Protein AF-A0A535EP68-F1 (afdb_monomer_lite)

Sequence (65 aa):
MTLLKVSESGQVYDVELPNLKVTRDQGGGYFVHGRGHFEFFAELDAAERKRRQLELEGGFGGRFP

Structure (mmCIF, N/CA/C/O backbone):
data_AF-A0A535EP68-F1
#
_entry.id   AF-A0A535EP68-F1
#
loop_
_atom_site.group_PDB
_atom_site.id
_atom_site.type_symbol
_atom_site.label_atom_id
_atom_site.label_alt_id
_atom_site.label_comp_id
_atom_site.label_asym_id
_atom_site.label_entity_id
_atom_site.label_seq_id
_atom_site.pdbx_PDB_ins_code
_atom_site.Cartn_x
_atom_site.Cartn_y
_atom_site.Cartn_z
_atom_site.occupancy
_atom_site.B_iso_or_equiv
_atom_site.auth_seq_id
_atom_site.auth_comp_id
_atom_site.auth_asym_id
_atom_site.auth_atom_id
_atom_site.pdbx_PDB_model_num
ATOM 1 N N . MET A 1 1 ? -7.430 -8.602 -16.650 1.00 54.44 1 MET A N 1
ATOM 2 C CA . MET A 1 1 ? -8.531 -8.608 -15.667 1.00 54.44 1 MET A CA 1
ATOM 3 C C . MET A 1 1 ? -7.934 -8.023 -14.412 1.00 54.44 1 MET A C 1
ATOM 5 O O . MET A 1 1 ? -6.999 -8.641 -13.936 1.00 54.44 1 MET A O 1
ATOM 9 N N . THR A 1 2 ? -8.411 -6.871 -13.934 1.00 67.44 2 THR A N 1
ATOM 10 C CA . THR A 1 2 ? -7.803 -6.175 -12.789 1.00 67.44 2 THR A CA 1
ATOM 11 C C . THR A 1 2 ? -7.764 -7.081 -11.561 1.00 67.44 2 THR A C 1
ATOM 13 O O . THR A 1 2 ? -8.820 -7.456 -11.046 1.00 67.44 2 THR A O 1
ATOM 16 N N . LEU A 1 3 ? -6.568 -7.461 -11.104 1.00 76.62 3 LEU A N 1
ATOM 17 C CA . LEU A 1 3 ? -6.426 -8.226 -9.867 1.00 76.62 3 LEU A CA 1
ATOM 18 C C . LEU A 1 3 ? -6.624 -7.278 -8.680 1.00 76.62 3 LEU A C 1
ATOM 20 O O . LEU A 1 3 ? -5.782 -6.432 -8.377 1.00 76.62 3 LEU A O 1
ATOM 24 N N . LEU A 1 4 ? -7.761 -7.427 -8.008 1.00 86.44 4 LEU A N 1
ATOM 25 C CA . LEU A 1 4 ? -8.098 -6.670 -6.810 1.00 86.44 4 LEU A CA 1
ATOM 26 C C . LEU A 1 4 ? -7.874 -7.543 -5.574 1.00 86.44 4 LEU A C 1
ATOM 28 O O . LEU A 1 4 ? -8.261 -8.714 -5.545 1.00 86.44 4 LEU A O 1
ATOM 32 N N . LYS A 1 5 ? -7.253 -6.971 -4.544 1.00 86.62 5 LYS A N 1
ATOM 33 C CA . LYS A 1 5 ? -7.125 -7.582 -3.217 1.00 86.62 5 LYS A CA 1
ATOM 34 C C . LYS A 1 5 ? -7.939 -6.790 -2.210 1.00 86.62 5 LYS A C 1
ATOM 36 O O . LYS A 1 5 ? -8.018 -5.571 -2.299 1.00 86.62 5 LYS A O 1
ATOM 41 N N . VAL A 1 6 ? -8.546 -7.495 -1.264 1.00 87.50 6 VAL A N 1
ATOM 42 C CA . VAL A 1 6 ? -9.345 -6.897 -0.193 1.00 87.50 6 VAL A CA 1
ATOM 43 C C . VAL A 1 6 ? -8.590 -7.105 1.115 1.00 87.50 6 VAL A C 1
ATOM 45 O O . VAL A 1 6 ? -8.129 -8.218 1.372 1.00 87.50 6 VAL A O 1
ATOM 48 N N . SER A 1 7 ? -8.409 -6.045 1.900 1.00 88.38 7 SER A N 1
ATOM 49 C CA . SER A 1 7 ? -7.852 -6.145 3.251 1.00 88.38 7 SER A CA 1
ATOM 50 C C . SER A 1 7 ? -8.893 -6.649 4.250 1.00 88.38 7 SER A C 1
ATOM 52 O O . SER A 1 7 ? -10.086 -6.726 3.953 1.00 88.38 7 SER A O 1
ATOM 54 N N . GLU A 1 8 ? -8.457 -6.964 5.470 1.00 83.75 8 GLU A N 1
ATOM 55 C CA . GLU A 1 8 ? -9.355 -7.399 6.549 1.00 83.75 8 GLU A CA 1
ATOM 56 C C . GLU A 1 8 ? -10.374 -6.322 6.955 1.00 83.75 8 GLU A C 1
ATOM 58 O O . GLU A 1 8 ? -11.457 -6.653 7.431 1.00 83.75 8 GLU A O 1
ATOM 63 N N . SER A 1 9 ? -10.074 -5.041 6.714 1.00 82.62 9 SER A N 1
ATOM 64 C CA . SER A 1 9 ? -11.015 -3.936 6.938 1.00 82.62 9 SER A CA 1
ATOM 65 C C . SER A 1 9 ? -12.046 -3.769 5.814 1.00 82.62 9 SER A C 1
ATOM 67 O O . SER A 1 9 ? -12.951 -2.944 5.926 1.00 82.62 9 SER A O 1
ATOM 69 N N . GLY A 1 10 ? -11.933 -4.545 4.730 1.00 86.88 10 GLY A N 1
ATOM 70 C CA . GLY A 1 10 ? -12.806 -4.454 3.560 1.00 86.88 10 GLY A CA 1
ATOM 71 C C . GLY A 1 10 ? -12.356 -3.427 2.517 1.00 86.88 10 GLY A C 1
ATOM 72 O O . GLY A 1 10 ? -13.063 -3.216 1.529 1.00 86.88 10 GLY A O 1
ATOM 73 N N . GLN A 1 11 ? -11.192 -2.793 2.691 1.00 89.50 11 GLN A N 1
ATOM 74 C CA . GLN A 1 11 ? -10.643 -1.866 1.704 1.00 89.50 11 GLN A CA 1
ATOM 75 C C . GLN A 1 11 ? -10.080 -2.625 0.494 1.00 89.50 11 GLN A C 1
ATOM 77 O O . GLN A 1 11 ? -9.425 -3.657 0.629 1.00 89.50 11 GLN A O 1
ATOM 82 N N . VAL A 1 12 ? -10.344 -2.109 -0.710 1.00 88.69 12 VAL A N 1
ATOM 83 C CA . VAL A 1 12 ? -9.937 -2.737 -1.974 1.00 88.69 12 VAL A CA 1
ATOM 84 C C . VAL A 1 12 ? -8.685 -2.064 -2.530 1.00 88.69 12 VAL A C 1
ATOM 86 O O . VAL A 1 12 ? -8.617 -0.839 -2.633 1.00 88.69 12 VAL A O 1
ATOM 89 N N . TYR A 1 13 ? -7.718 -2.882 -2.934 1.00 88.62 13 TYR A N 1
ATOM 90 C CA . TYR A 1 13 ? -6.429 -2.475 -3.473 1.00 88.62 13 TYR A CA 1
ATOM 91 C C . TYR A 1 13 ? -6.216 -3.074 -4.855 1.00 88.62 13 TYR A C 1
ATOM 93 O O . TYR A 1 13 ? -6.361 -4.280 -5.061 1.00 88.62 13 TYR A O 1
ATOM 101 N N . ASP A 1 14 ? -5.824 -2.220 -5.794 1.00 87.56 14 ASP A N 1
ATOM 102 C CA . ASP A 1 14 ? -5.376 -2.646 -7.113 1.00 87.56 14 ASP A CA 1
ATOM 103 C C . ASP A 1 14 ? -3.912 -3.084 -7.031 1.00 87.56 14 ASP A C 1
ATOM 105 O O . ASP A 1 14 ? -3.032 -2.278 -6.710 1.00 87.56 14 ASP A O 1
ATOM 109 N N . VAL A 1 15 ? -3.650 -4.368 -7.278 1.00 87.44 15 VAL A N 1
ATOM 110 C CA . VAL A 1 15 ? -2.283 -4.904 -7.260 1.00 87.44 15 VAL A CA 1
ATOM 111 C C . VAL A 1 15 ? -1.656 -4.946 -8.649 1.00 87.44 15 VAL A C 1
ATOM 113 O O . VAL A 1 15 ? -0.461 -5.196 -8.757 1.00 87.44 15 VAL A O 1
ATOM 116 N N . GLU A 1 16 ? -2.412 -4.658 -9.708 1.00 86.38 16 GLU A N 1
ATOM 117 C CA . GLU A 1 16 ? -1.897 -4.572 -11.080 1.00 86.38 16 GLU A CA 1
ATOM 118 C C . GLU A 1 16 ? -1.415 -3.165 -11.445 1.00 86.38 16 GLU A C 1
ATOM 1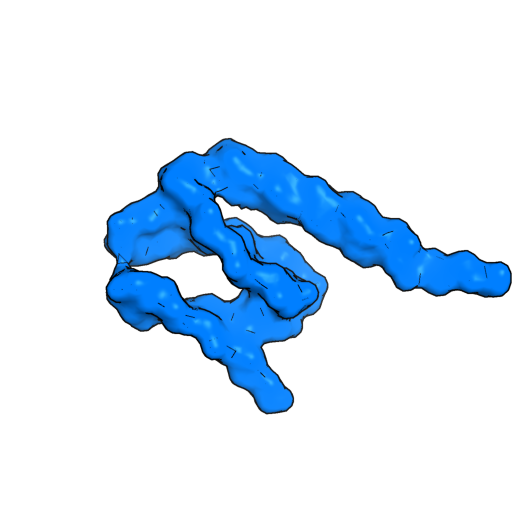20 O O . GLU A 1 16 ? -1.014 -2.917 -12.583 1.00 86.38 16 GLU A O 1
ATOM 125 N N . LEU A 1 17 ? -1.396 -2.241 -10.480 1.00 86.06 17 LEU A N 1
ATOM 126 C CA . LEU A 1 17 ? -0.836 -0.912 -10.691 1.00 86.06 17 LEU A CA 1
ATOM 127 C C . LEU A 1 17 ? 0.592 -1.005 -11.257 1.00 86.06 17 LEU A C 1
ATOM 129 O O . LEU A 1 17 ? 1.410 -1.768 -10.733 1.00 86.06 17 LEU A O 1
ATOM 133 N N . PRO A 1 18 ? 0.937 -0.190 -12.271 1.00 85.62 18 PRO A N 1
ATOM 134 C CA . PRO A 1 18 ? 2.276 -0.202 -12.861 1.00 85.62 18 PRO A CA 1
ATOM 135 C C . PRO A 1 18 ? 3.352 0.264 -11.871 1.00 85.62 18 PRO A C 1
ATOM 137 O O . PRO A 1 18 ? 4.513 -0.122 -11.983 1.00 85.62 18 PRO A O 1
ATOM 140 N N . ASN A 1 19 ? 2.954 1.062 -10.879 1.00 87.12 19 ASN A N 1
ATOM 141 C CA . ASN A 1 19 ? 3.818 1.586 -9.832 1.00 87.12 19 ASN A CA 1
ATOM 142 C C . ASN A 1 19 ? 3.411 1.001 -8.482 1.00 87.12 19 ASN A C 1
ATOM 144 O O . ASN A 1 19 ? 2.222 0.809 -8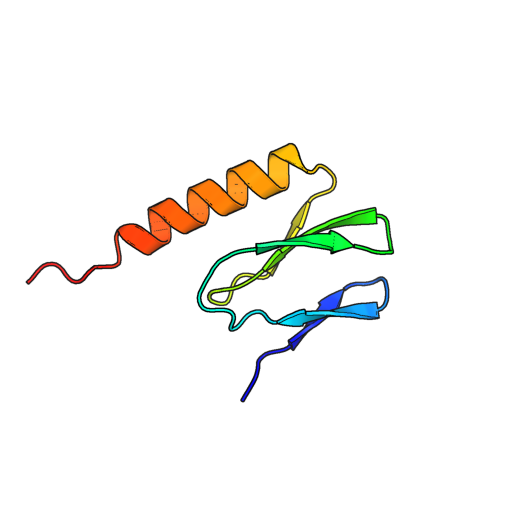.217 1.00 87.12 19 ASN A O 1
ATOM 148 N N . LEU A 1 20 ? 4.397 0.782 -7.616 1.00 90.94 20 LEU A N 1
ATOM 149 C CA . LEU A 1 20 ? 4.147 0.419 -6.227 1.00 90.94 20 LEU A CA 1
ATOM 150 C C . LEU A 1 20 ? 3.628 1.640 -5.467 1.00 90.94 20 LEU A C 1
ATOM 15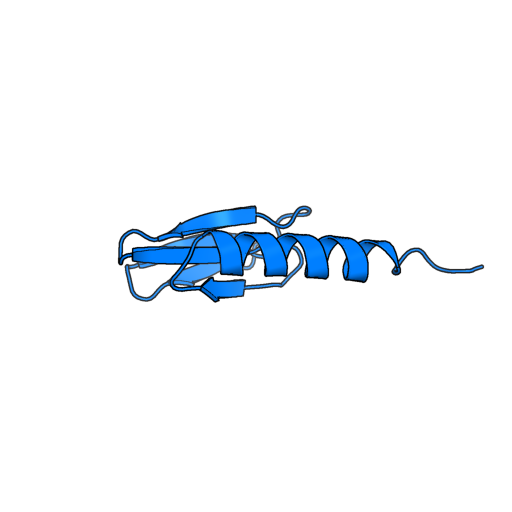2 O O . LEU A 1 20 ? 4.161 2.742 -5.595 1.00 90.94 20 LEU A O 1
ATOM 156 N N . LYS A 1 21 ? 2.596 1.443 -4.656 1.00 92.56 21 LYS A N 1
ATOM 157 C CA . LYS A 1 21 ? 2.019 2.473 -3.794 1.00 92.56 21 LYS A CA 1
ATOM 158 C C . LYS A 1 21 ? 1.939 1.981 -2.363 1.00 92.56 21 LYS A C 1
ATOM 160 O O . LYS A 1 21 ? 1.720 0.799 -2.120 1.00 92.56 21 LYS A O 1
ATOM 165 N N . VAL A 1 22 ? 2.092 2.920 -1.435 1.00 94.75 22 VAL A N 1
ATOM 166 C CA . VAL A 1 22 ? 1.778 2.721 -0.022 1.00 94.75 22 VAL A CA 1
ATOM 167 C C . VAL A 1 22 ? 0.466 3.428 0.259 1.00 94.75 22 VAL A C 1
ATOM 169 O O . VAL A 1 22 ? 0.342 4.627 0.012 1.00 94.75 22 VAL A O 1
ATOM 172 N N . THR A 1 23 ? -0.503 2.693 0.785 1.00 93.62 23 THR A N 1
ATOM 173 C CA . THR A 1 23 ? -1.824 3.225 1.110 1.00 93.62 23 THR A CA 1
ATOM 174 C C . THR A 1 23 ? -2.173 2.853 2.543 1.00 93.62 23 THR A C 1
ATOM 176 O O . THR A 1 23 ? -2.031 1.698 2.938 1.00 93.62 23 THR A O 1
ATOM 179 N N . ARG A 1 24 ? -2.637 3.826 3.331 1.00 93.06 24 ARG A N 1
ATOM 180 C CA . ARG A 1 24 ? -3.114 3.586 4.699 1.00 93.06 24 ARG A CA 1
ATOM 181 C C . ARG A 1 24 ? -4.424 2.795 4.673 1.00 93.06 24 ARG A C 1
ATOM 183 O O . ARG A 1 24 ? -5.315 3.132 3.893 1.00 93.06 24 ARG A O 1
ATOM 190 N N . ASP A 1 25 ? -4.524 1.773 5.515 1.00 93.19 25 ASP A N 1
ATOM 191 C CA . ASP A 1 25 ? -5.735 0.958 5.659 1.00 93.19 25 ASP A CA 1
ATOM 192 C C . ASP A 1 25 ? -6.710 1.564 6.677 1.00 93.19 25 ASP A C 1
ATOM 194 O O . ASP A 1 25 ? -6.290 2.192 7.657 1.00 93.19 25 ASP A O 1
ATOM 198 N N . GLN A 1 26 ? -8.012 1.358 6.467 1.00 87.56 26 GLN A N 1
ATOM 199 C CA . GLN A 1 26 ? -9.059 1.806 7.395 1.00 87.56 26 GLN A CA 1
ATOM 200 C C . GLN A 1 26 ? -9.022 1.086 8.753 1.00 87.56 26 GLN A C 1
ATOM 202 O O . GLN A 1 26 ? -9.370 1.689 9.766 1.00 87.56 26 GLN A O 1
ATOM 207 N N . GLY A 1 27 ? -8.557 -0.164 8.795 1.00 85.81 27 GLY A N 1
ATOM 208 C CA . GLY A 1 27 ? -8.314 -0.941 10.014 1.00 85.81 27 GLY A CA 1
ATOM 209 C C . GLY A 1 27 ? -7.013 -0.573 10.735 1.00 85.81 27 GLY A C 1
ATOM 210 O O . GLY A 1 27 ? -6.743 -1.092 11.816 1.00 85.81 27 GLY A O 1
ATOM 211 N N . GLY A 1 28 ? -6.225 0.349 10.174 1.00 89.38 28 GLY A N 1
ATOM 212 C CA . GLY A 1 28 ? -4.915 0.739 10.685 1.00 89.38 28 GLY A CA 1
ATOM 213 C C . GLY A 1 28 ? -3.763 0.041 9.963 1.00 89.38 28 GLY A C 1
ATOM 214 O O . GLY A 1 28 ? -3.932 -0.986 9.318 1.00 89.38 28 GLY A O 1
ATOM 215 N N . GLY A 1 29 ? -2.570 0.628 10.052 1.00 93.12 29 GLY A N 1
ATOM 216 C CA . GLY A 1 29 ? -1.412 0.199 9.266 1.00 93.12 29 GLY A CA 1
ATOM 217 C C . GLY A 1 29 ? -1.463 0.659 7.804 1.00 93.12 29 GLY A C 1
ATOM 218 O O . GLY A 1 29 ? -2.195 1.584 7.436 1.00 93.12 29 GLY A O 1
ATOM 219 N N . TYR A 1 30 ? -0.619 0.046 6.981 1.00 95.12 30 TYR A N 1
ATOM 220 C CA . TYR A 1 30 ? -0.289 0.477 5.627 1.00 95.12 30 TYR A CA 1
ATOM 221 C C . TYR A 1 30 ? -0.081 -0.733 4.718 1.00 95.12 30 TYR A C 1
ATOM 223 O O . TYR A 1 30 ? 0.634 -1.664 5.073 1.00 95.12 30 TYR A O 1
ATOM 231 N N . PHE A 1 31 ? -0.653 -0.696 3.519 1.00 94.25 31 PHE A N 1
ATOM 232 C CA . PHE A 1 31 ? -0.423 -1.702 2.487 1.00 94.25 31 PHE A CA 1
ATOM 233 C C . PHE A 1 31 ? 0.509 -1.172 1.407 1.00 94.25 31 PHE A C 1
ATOM 235 O O . PHE A 1 31 ? 0.275 -0.096 0.855 1.00 94.25 31 PHE A O 1
ATOM 242 N N . VAL A 1 32 ? 1.524 -1.964 1.068 1.00 94.56 32 VAL A N 1
ATOM 243 C CA . VAL A 1 32 ? 2.301 -1.824 -0.165 1.00 94.56 32 VAL A CA 1
ATOM 244 C C . VAL A 1 32 ? 1.608 -2.658 -1.233 1.00 94.56 32 VAL A C 1
ATOM 246 O O . VAL A 1 32 ? 1.483 -3.873 -1.079 1.00 94.56 32 VAL A O 1
ATOM 249 N N . HIS A 1 33 ? 1.155 -2.027 -2.312 1.00 93.06 33 HIS A N 1
ATOM 250 C CA . HIS A 1 33 ? 0.460 -2.717 -3.393 1.00 93.06 33 HIS A CA 1
ATOM 251 C C . HIS A 1 33 ? 0.862 -2.198 -4.777 1.00 93.06 33 HIS A C 1
ATOM 253 O O . HIS A 1 33 ? 1.257 -1.041 -4.927 1.00 93.06 33 HIS A O 1
ATOM 259 N N . GLY A 1 34 ? 0.761 -3.058 -5.788 1.00 90.88 34 GLY A N 1
ATOM 260 C CA . GLY A 1 34 ? 1.125 -2.755 -7.176 1.00 90.88 34 GLY A CA 1
ATOM 261 C C . GLY A 1 34 ? 2.208 -3.693 -7.704 1.00 90.88 34 GLY A C 1
ATOM 262 O O . GLY A 1 34 ? 2.912 -4.338 -6.932 1.00 90.88 34 GLY A O 1
ATOM 263 N N . ARG A 1 35 ? 2.346 -3.793 -9.029 1.00 88.44 35 ARG A N 1
ATOM 264 C CA . ARG A 1 35 ? 3.281 -4.713 -9.709 1.00 88.44 35 ARG A CA 1
ATOM 265 C C . ARG A 1 35 ? 3.135 -6.184 -9.280 1.00 88.44 35 ARG A C 1
ATOM 267 O O . ARG A 1 35 ? 4.108 -6.928 -9.275 1.00 88.44 35 ARG A O 1
ATOM 274 N N . GLY A 1 36 ? 1.933 -6.596 -8.889 1.00 87.00 36 GLY A N 1
ATOM 275 C CA . GLY A 1 36 ? 1.643 -7.920 -8.337 1.00 87.00 36 GLY A CA 1
ATOM 276 C C . GLY A 1 36 ? 1.969 -8.082 -6.847 1.00 87.00 36 GLY A C 1
ATOM 277 O O . GLY A 1 36 ? 1.678 -9.135 -6.286 1.00 87.00 36 GLY A O 1
ATOM 278 N N . HIS A 1 37 ? 2.523 -7.061 -6.187 1.00 88.75 37 HIS A N 1
ATOM 279 C CA . HIS A 1 37 ? 2.770 -7.069 -4.747 1.00 88.75 37 HIS A CA 1
ATOM 280 C C . HIS A 1 37 ? 1.531 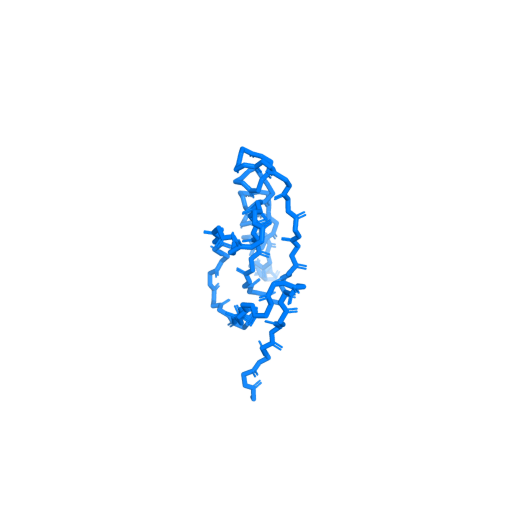-6.634 -3.965 1.00 88.75 37 HIS A C 1
ATOM 282 O O . HIS A 1 37 ? 0.759 -5.779 -4.409 1.00 88.75 37 HIS A O 1
ATOM 288 N N . PHE A 1 38 ? 1.366 -7.233 -2.786 1.00 92.56 38 PHE A N 1
ATOM 289 C CA . PHE A 1 38 ? 0.345 -6.888 -1.804 1.00 92.56 38 PHE A CA 1
ATOM 290 C C . PHE A 1 38 ? 0.811 -7.328 -0.414 1.00 92.56 38 PHE A C 1
ATOM 292 O O . PHE A 1 38 ? 0.716 -8.504 -0.069 1.00 92.56 38 PHE A O 1
ATOM 299 N N . GLU A 1 39 ? 1.35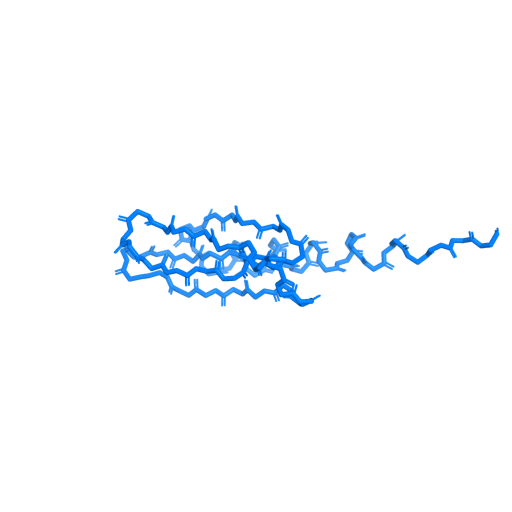1 -6.395 0.364 1.00 92.94 39 GLU A N 1
ATOM 300 C CA . GLU A 1 39 ? 1.939 -6.666 1.680 1.00 92.94 39 GLU A CA 1
ATOM 301 C C . GLU A 1 39 ? 1.472 -5.636 2.714 1.00 92.94 39 GLU A C 1
ATOM 303 O O . GLU A 1 39 ? 1.400 -4.444 2.418 1.00 92.94 39 GLU A O 1
ATOM 308 N N . PHE A 1 40 ? 1.172 -6.099 3.929 1.00 93.94 40 PHE A N 1
ATOM 309 C CA . PHE A 1 40 ? 0.744 -5.269 5.056 1.00 93.94 40 PHE A CA 1
ATOM 310 C C . PHE A 1 40 ? 1.912 -4.901 5.976 1.00 93.94 40 PHE A C 1
ATOM 312 O O . PHE A 1 40 ? 2.763 -5.735 6.281 1.00 93.94 40 PHE A O 1
ATOM 319 N N . PHE A 1 41 ? 1.886 -3.676 6.496 1.00 95.00 41 PHE A N 1
ATOM 320 C CA . PHE A 1 41 ? 2.835 -3.149 7.467 1.00 95.00 41 PHE A CA 1
ATOM 321 C C . PHE A 1 41 ? 2.106 -2.358 8.553 1.00 95.00 41 PHE A C 1
ATOM 323 O O . PHE A 1 41 ? 1.260 -1.515 8.264 1.00 95.00 41 PHE A O 1
ATOM 330 N N . ALA A 1 42 ? 2.482 -2.564 9.815 1.00 93.00 42 ALA A N 1
ATOM 331 C CA . ALA A 1 42 ? 1.923 -1.792 10.926 1.00 93.00 42 ALA A CA 1
ATOM 332 C C . ALA A 1 42 ? 2.372 -0.315 10.906 1.00 93.00 42 ALA A C 1
ATOM 334 O O . ALA A 1 42 ? 1.614 0.573 11.293 1.00 93.00 42 ALA A O 1
ATOM 335 N N . GLU A 1 43 ? 3.586 -0.042 10.420 1.00 95.44 43 GLU A N 1
ATOM 336 C CA . GLU A 1 43 ? 4.205 1.287 10.420 1.00 95.44 43 GLU A CA 1
ATOM 337 C C . GLU A 1 43 ? 4.468 1.805 9.002 1.00 95.44 43 GLU A C 1
ATOM 339 O O . GLU A 1 43 ? 4.880 1.050 8.117 1.00 95.44 43 GLU A O 1
ATOM 344 N N . LEU A 1 44 ? 4.301 3.119 8.807 1.00 92.88 44 LEU A N 1
ATOM 345 C CA . LEU A 1 44 ? 4.527 3.778 7.515 1.00 92.88 44 LEU A CA 1
ATOM 346 C C . LEU A 1 44 ? 5.976 3.622 7.051 1.00 92.88 44 LEU A C 1
ATOM 348 O O . LEU A 1 44 ? 6.221 3.325 5.888 1.00 92.88 44 LEU A O 1
ATOM 352 N N . ASP A 1 45 ? 6.931 3.794 7.965 1.00 94.94 45 ASP A N 1
ATOM 353 C CA . ASP A 1 45 ? 8.353 3.745 7.627 1.00 94.94 45 ASP A CA 1
ATOM 354 C C . ASP A 1 45 ? 8.756 2.356 7.108 1.00 94.94 45 ASP A C 1
ATOM 356 O O . ASP A 1 45 ? 9.467 2.229 6.113 1.00 94.94 45 ASP A O 1
ATOM 360 N N . ALA A 1 46 ? 8.214 1.291 7.710 1.00 94.44 46 ALA A N 1
ATOM 361 C CA . ALA A 1 46 ? 8.419 -0.073 7.232 1.00 94.44 46 ALA A CA 1
ATOM 362 C C . ALA A 1 46 ? 7.837 -0.289 5.823 1.00 94.44 46 ALA A C 1
ATOM 364 O O . ALA A 1 46 ? 8.518 -0.864 4.969 1.00 94.44 46 ALA A O 1
ATOM 365 N N . ALA A 1 47 ? 6.629 0.224 5.564 1.00 94.44 47 ALA A N 1
ATOM 366 C CA . ALA A 1 47 ? 5.988 0.147 4.252 1.00 94.44 47 ALA A CA 1
ATOM 367 C C . ALA A 1 47 ? 6.784 0.901 3.173 1.00 94.44 47 ALA A C 1
ATOM 369 O O . ALA A 1 47 ? 7.023 0.374 2.088 1.00 94.44 47 ALA A O 1
ATOM 370 N N . GLU A 1 48 ? 7.246 2.114 3.476 1.00 94.06 48 GLU A N 1
ATOM 371 C CA . GLU A 1 48 ? 8.040 2.943 2.562 1.00 94.06 48 GLU A CA 1
ATOM 372 C C . GLU A 1 48 ? 9.393 2.302 2.233 1.00 94.06 48 GLU A C 1
ATOM 374 O O . GLU A 1 48 ? 9.793 2.260 1.065 1.00 94.06 48 GLU A O 1
ATOM 379 N N . ARG A 1 49 ? 10.085 1.740 3.236 1.00 94.50 49 ARG A N 1
ATOM 380 C CA . ARG A 1 49 ? 11.337 0.998 3.015 1.00 94.50 49 ARG A CA 1
ATOM 381 C C . ARG A 1 49 ? 11.117 -0.196 2.091 1.00 94.50 49 ARG A C 1
ATOM 383 O O . ARG A 1 49 ? 11.898 -0.379 1.156 1.00 94.50 49 ARG A O 1
ATOM 390 N N . LYS A 1 50 ? 10.044 -0.970 2.303 1.00 92.06 50 LYS A N 1
ATOM 391 C CA . LYS A 1 50 ? 9.707 -2.100 1.429 1.00 92.06 50 LYS A CA 1
ATOM 392 C C . LYS A 1 50 ? 9.347 -1.637 0.020 1.00 92.06 50 LYS A C 1
ATOM 394 O O . LYS A 1 50 ? 9.860 -2.216 -0.934 1.00 92.06 50 LYS A O 1
ATOM 399 N N . ARG A 1 51 ? 8.537 -0.578 -0.131 1.00 92.94 51 ARG A N 1
ATOM 400 C CA . ARG A 1 51 ? 8.220 0.010 -1.444 1.00 92.94 51 ARG A CA 1
ATOM 401 C C . ARG A 1 51 ? 9.504 0.333 -2.198 1.00 92.94 51 ARG A C 1
ATOM 403 O O . ARG A 1 51 ? 9.685 -0.137 -3.313 1.00 92.94 51 ARG A O 1
ATOM 410 N N . ARG A 1 52 ? 10.422 1.064 -1.559 1.00 90.88 52 ARG A N 1
ATOM 411 C CA . ARG A 1 52 ? 11.694 1.468 -2.166 1.00 90.88 52 ARG A CA 1
ATOM 412 C C . ARG A 1 52 ? 12.569 0.271 -2.536 1.00 90.88 52 ARG A C 1
ATOM 414 O O . ARG A 1 52 ? 13.187 0.288 -3.595 1.00 90.88 52 ARG A O 1
ATOM 421 N N . GLN A 1 53 ? 12.619 -0.759 -1.692 1.00 90.06 53 GLN A N 1
ATOM 422 C CA . GLN A 1 53 ? 13.328 -2.002 -2.003 1.00 90.06 53 GLN A CA 1
ATOM 423 C C . GLN A 1 53 ? 12.754 -2.664 -3.264 1.00 90.06 53 GLN A C 1
ATOM 425 O O . GLN A 1 53 ? 13.500 -2.939 -4.199 1.00 90.06 53 GLN A O 1
ATOM 430 N N . LEU A 1 54 ? 11.434 -2.845 -3.318 1.00 87.88 54 LEU A N 1
ATOM 431 C CA . LEU A 1 54 ? 10.741 -3.468 -4.448 1.00 87.88 54 LEU A CA 1
ATOM 432 C C . LEU A 1 54 ? 10.853 -2.632 -5.737 1.00 87.88 54 LEU A C 1
ATOM 434 O O . LEU A 1 54 ? 10.945 -3.177 -6.838 1.00 87.88 54 LEU A O 1
ATOM 438 N N . GLU A 1 55 ? 10.876 -1.302 -5.623 1.00 86.62 55 GLU A N 1
ATOM 439 C CA . GLU A 1 55 ? 11.137 -0.400 -6.749 1.00 86.62 55 GLU A CA 1
ATOM 440 C C . GLU A 1 55 ? 12.548 -0.599 -7.320 1.00 86.62 55 GLU A C 1
ATOM 442 O O . GLU A 1 55 ? 12.703 -0.646 -8.542 1.00 86.62 55 GLU A O 1
ATOM 447 N N . LEU A 1 56 ? 13.558 -0.779 -6.460 1.00 84.88 56 LEU A N 1
ATOM 448 C CA . LEU A 1 56 ? 14.936 -1.068 -6.873 1.00 84.88 56 LEU A CA 1
ATOM 449 C C . LEU A 1 56 ? 15.066 -2.465 -7.501 1.00 84.88 56 LEU A C 1
ATOM 451 O O . LEU A 1 56 ? 15.659 -2.597 -8.570 1.00 84.88 56 LEU A O 1
ATOM 455 N N . GLU A 1 57 ? 14.475 -3.494 -6.888 1.00 78.50 57 GLU A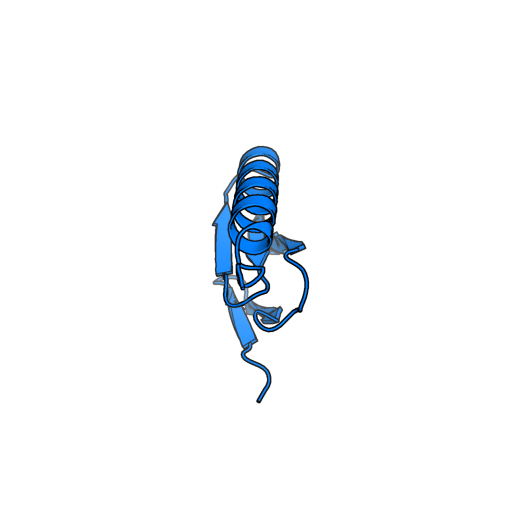 N 1
ATOM 456 C CA . GLU A 1 57 ? 14.474 -4.874 -7.405 1.00 78.50 57 GLU A CA 1
ATOM 457 C C . GLU A 1 57 ? 13.790 -4.952 -8.775 1.00 78.50 57 GLU A C 1
ATOM 459 O O . GLU A 1 57 ? 14.293 -5.564 -9.717 1.00 78.50 57 GLU A O 1
ATOM 464 N N . GLY A 1 58 ? 12.671 -4.247 -8.924 1.00 65.94 58 GLY A N 1
ATOM 465 C CA . GLY A 1 58 ? 11.937 -4.176 -10.173 1.00 65.94 58 GLY A CA 1
ATOM 466 C C . GLY A 1 58 ? 12.556 -3.261 -11.239 1.00 65.94 58 GLY A C 1
ATOM 467 O O . GLY A 1 58 ? 12.086 -3.299 -12.376 1.00 65.94 58 GLY A O 1
ATOM 468 N N . GLY A 1 59 ? 13.558 -2.445 -10.896 1.00 55.75 59 GLY A N 1
ATOM 469 C CA . GLY A 1 59 ? 14.370 -1.661 -11.836 1.00 55.75 59 GLY A CA 1
ATOM 470 C C . GLY A 1 59 ? 15.506 -2.473 -12.474 1.00 55.75 59 GLY A C 1
ATOM 471 O O . GLY A 1 59 ? 15.933 -2.165 -13.583 1.00 55.75 59 GLY A O 1
ATOM 472 N N . PHE A 1 60 ? 15.931 -3.565 -11.830 1.00 49.09 60 PHE A N 1
ATOM 473 C CA . PHE A 1 60 ? 16.933 -4.508 -12.349 1.00 49.09 60 PHE A CA 1
ATOM 474 C C . PHE A 1 60 ? 16.358 -5.579 -13.298 1.00 49.09 60 PHE A C 1
ATOM 476 O O . PHE A 1 60 ? 17.099 -6.415 -13.807 1.00 49.09 60 PHE A O 1
ATOM 483 N N . GLY A 1 61 ? 15.051 -5.540 -13.585 1.00 46.34 61 GLY A N 1
ATOM 484 C CA . GLY A 1 61 ? 14.388 -6.394 -14.582 1.00 46.34 61 GLY A CA 1
ATOM 485 C C . GLY A 1 61 ? 14.470 -5.876 -16.024 1.00 46.34 61 GLY A C 1
ATOM 486 O O . GLY A 1 61 ? 13.871 -6.465 -16.926 1.00 46.34 61 GLY A O 1
ATOM 487 N N . GLY A 1 62 ? 15.188 -4.772 -16.260 1.00 43.47 62 GLY A N 1
ATOM 488 C CA . GLY A 1 62 ? 15.566 -4.335 -17.598 1.00 43.47 62 GLY A CA 1
ATOM 489 C C . GLY A 1 62 ? 16.512 -5.355 -18.220 1.00 43.47 62 GLY A C 1
ATOM 490 O O . GLY A 1 62 ? 17.712 -5.300 -17.985 1.00 43.47 62 GLY A O 1
ATOM 491 N N . ARG A 1 63 ? 15.933 -6.300 -18.966 1.00 44.81 63 ARG A N 1
ATOM 492 C CA . ARG A 1 63 ? 16.555 -7.177 -19.965 1.00 44.81 63 ARG A CA 1
ATOM 493 C C . ARG A 1 63 ? 17.957 -6.696 -20.365 1.00 44.81 63 ARG A C 1
ATOM 495 O O . ARG A 1 63 ? 18.083 -5.790 -21.186 1.00 44.81 63 ARG A O 1
ATOM 502 N N . PHE A 1 64 ? 18.989 -7.307 -19.786 1.00 41.78 64 PHE A N 1
ATOM 503 C CA . PHE A 1 64 ? 20.318 -7.247 -20.383 1.00 41.78 64 PHE A CA 1
ATOM 504 C C . PHE A 1 64 ? 20.227 -7.916 -21.772 1.00 41.78 64 PHE A C 1
ATOM 506 O O . PHE A 1 64 ? 19.562 -8.955 -21.874 1.00 41.78 64 PHE A O 1
ATOM 513 N N . PRO A 1 65 ? 20.770 -7.289 -22.833 1.00 54.66 65 PRO A N 1
ATOM 514 C CA . PRO A 1 65 ? 20.781 -7.858 -24.179 1.00 54.66 65 PRO A CA 1
ATOM 515 C C . PRO A 1 65 ? 21.589 -9.156 -24.258 1.00 54.66 65 PRO A C 1
ATOM 517 O O . PRO A 1 65 ? 22.552 -9.308 -23.472 1.00 54.66 65 PRO A O 1
#

Foldseek 3Di:
DFDWDADPLRDIDGQQACAWDWDADPVAFIWTGYPNDTDTDRDPVVSVVVSVVVVVVVVVPPDDD

Radius of gyration: 12.55 Å; chains: 1; bounding box: 34×12×35 Å

Secondary structure (DSSP, 8-state):
---EEE-TTS-EEES--SS-EEEE-TTSSEEEEETTEEEEESSHHHHHHHHHHHHHHTTTTS---

pLDDT: mean 84.12, std 14.46, range [41.78, 95.44]